Protein AF-A0A6J4R142-F1 (afdb_monomer)

Foldseek 3Di:
DDDPPPDPDDDDLVDLVSQLVCQLVVVDVDDDHDPLVVVLCCVVPVVSVVRDDDPDDDDPADDDDDDDDPPDDPVVVVVVVVVQQVQAQVNPDPVCVSSVDGGDDDDDVVSRVVVVVVVVVVVVVVVVRD

Mean predicted aligned error: 7.71 Å

Secondary structure (DSSP, 8-state):
-----SSS-----SSHHHHHHHHHTTSSS-----HHHHHHHHHH-GGGGGT--------PPPPPP----TTS-HHHHHHHHHHHHT--TTT--HHHHTTT--------GGGGHHHHHHHHHHHHHHHTT-

Nearest PDB structures (foldseek):
  6x8w-assembly1_A  TM=8.311E-01  e=3.466E-03  Chrysiogenes arsenatis

pLDDT: mean 85.86, std 13.49, range [37.19, 97.38]

Solvent-accessible surface area (backbone atoms only — not comparable to full-atom values): 8521 Å² total; per-residue (Å²): 142,73,78,92,69,89,59,98,73,88,80,88,61,88,41,60,67,49,36,51,51,34,37,56,70,64,77,37,95,73,71,90,63,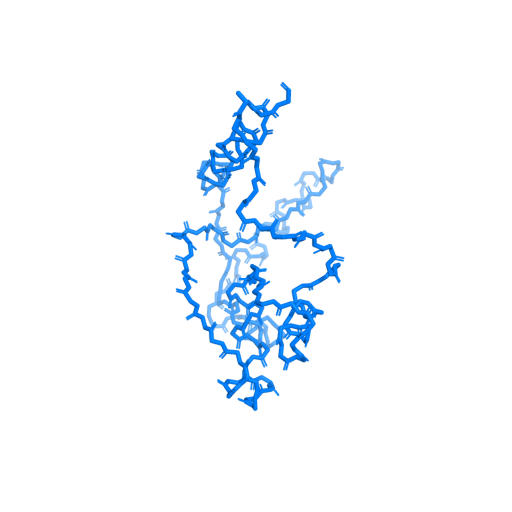59,66,63,60,52,56,52,48,43,68,79,39,59,74,48,62,84,54,52,77,87,88,77,88,86,74,93,70,72,76,86,75,92,83,76,69,88,86,57,57,68,68,56,54,53,49,52,51,53,58,48,54,66,28,32,78,91,62,46,51,71,78,47,43,75,76,70,51,48,63,50,76,94,80,58,73,74,69,49,45,64,59,56,51,51,50,54,51,52,51,47,69,62,58,78,66,118

Organism: NCBI:txid349277

Sequence (130 aa):
QEDGGFFGRLCCSGSHLNSMEMVAGGEVDAAAIDSNVLRIKLRSAPELRGRLRVIETWGPFPIQPVVLRSGLHPELKKRLRATFLSIDGATVPPTLARFGLERFAPVTYEHYAPEERALRECERALGEGS

Radius of gyration: 19.07 Å; Cα contacts (8 Å, |Δi|>4): 64; chains: 1; bounding box: 53×29×44 Å

Structure (mmCIF, N/CA/C/O backbone):
data_AF-A0A6J4R142-F1
#
_entry.id   AF-A0A6J4R142-F1
#
loop_
_atom_site.group_PDB
_atom_site.id
_atom_site.type_symbol
_atom_site.label_atom_id
_atom_site.label_alt_id
_atom_site.label_comp_id
_atom_site.label_asym_id
_atom_site.label_entity_id
_atom_site.label_seq_id
_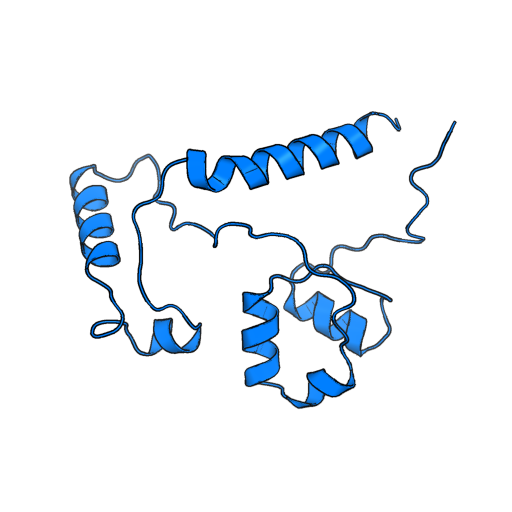atom_site.pdbx_PDB_ins_code
_atom_site.Cartn_x
_atom_site.Cartn_y
_atom_site.Cartn_z
_atom_site.occupancy
_atom_site.B_iso_or_equiv
_atom_site.auth_seq_id
_atom_site.auth_comp_id
_atom_site.auth_asym_id
_atom_site.auth_atom_id
_atom_site.pdbx_PDB_model_num
ATOM 1 N N . GLN A 1 1 ? -36.987 11.649 -5.631 1.00 38.38 1 GLN A N 1
ATOM 2 C CA . GLN A 1 1 ? -36.405 12.318 -4.454 1.00 38.38 1 GLN A CA 1
ATOM 3 C C . GLN A 1 1 ? -36.044 11.195 -3.502 1.00 38.38 1 GLN A C 1
ATOM 5 O O . GLN A 1 1 ? -36.926 10.704 -2.816 1.00 38.38 1 GLN A O 1
ATOM 10 N N . GLU A 1 2 ? -34.814 10.694 -3.586 1.00 37.19 2 GLU A N 1
ATOM 11 C CA . GLU A 1 2 ? -34.268 9.692 -2.663 1.00 37.19 2 GLU A CA 1
ATOM 12 C C . GLU A 1 2 ? -32.838 10.136 -2.338 1.00 37.19 2 GLU A C 1
ATOM 14 O O . GLU A 1 2 ? -31.978 10.188 -3.213 1.00 37.19 2 GLU A O 1
ATOM 19 N N . ASP A 1 3 ? -32.661 10.594 -1.099 1.00 44.44 3 ASP A N 1
ATOM 20 C CA . ASP A 1 3 ? -31.451 11.219 -0.569 1.00 44.44 3 ASP A CA 1
ATOM 21 C C . ASP A 1 3 ? -30.318 10.203 -0.383 1.00 44.44 3 ASP A C 1
ATOM 23 O O . ASP A 1 3 ? -30.523 9.107 0.142 1.00 44.44 3 ASP A O 1
ATOM 27 N N . GLY A 1 4 ? -29.087 10.629 -0.679 1.00 49.28 4 GLY A N 1
ATOM 28 C CA . GLY A 1 4 ? -27.830 9.979 -0.288 1.00 49.28 4 GLY A CA 1
ATOM 29 C C . GLY A 1 4 ? -27.566 9.988 1.229 1.00 49.28 4 GLY A C 1
ATOM 30 O O . GLY A 1 4 ? -26.486 10.366 1.676 1.00 49.28 4 GLY A O 1
ATOM 31 N N . GLY A 1 5 ? -28.551 9.587 2.036 1.00 49.69 5 GLY A N 1
ATOM 32 C CA . GLY A 1 5 ? -28.601 9.751 3.490 1.00 49.69 5 GLY A CA 1
ATOM 33 C C . GLY A 1 5 ? -28.269 8.504 4.313 1.00 49.69 5 GLY A C 1
ATOM 34 O O . GLY A 1 5 ? -28.886 8.297 5.353 1.00 49.69 5 GLY A O 1
ATOM 35 N N . PHE A 1 6 ? -27.334 7.648 3.887 1.00 61.84 6 PHE A N 1
ATOM 36 C CA . PHE A 1 6 ? -26.911 6.514 4.730 1.00 61.84 6 PHE A CA 1
ATOM 37 C C . PHE A 1 6 ? -25.936 6.935 5.847 1.00 61.84 6 PHE A C 1
ATOM 39 O O . PHE A 1 6 ? -25.925 6.342 6.923 1.00 61.84 6 PHE A O 1
ATOM 46 N N . PHE A 1 7 ? -25.141 7.987 5.626 1.00 64.88 7 PHE A N 1
ATOM 47 C CA . PHE A 1 7 ? -24.185 8.508 6.606 1.00 64.88 7 PHE A CA 1
ATOM 48 C C . PHE A 1 7 ? -24.590 9.907 7.070 1.00 64.88 7 PHE A C 1
ATOM 50 O O . PHE A 1 7 ? -24.761 10.805 6.252 1.00 64.88 7 PHE A O 1
ATOM 57 N N . GLY A 1 8 ? -24.675 10.119 8.388 1.00 72.25 8 GLY A N 1
ATOM 58 C CA . GLY A 1 8 ? -25.024 11.430 8.954 1.00 72.25 8 GLY A CA 1
ATOM 59 C C . GLY A 1 8 ? -23.986 12.526 8.669 1.00 72.25 8 GLY A C 1
ATOM 60 O O . GLY A 1 8 ? -24.336 13.703 8.629 1.00 72.25 8 GLY A O 1
ATOM 61 N N . ARG A 1 9 ? -22.709 12.156 8.461 1.00 80.38 9 ARG A N 1
ATOM 62 C CA . ARG A 1 9 ? -21.621 13.071 8.076 1.00 80.38 9 ARG A CA 1
ATOM 63 C C . ARG A 1 9 ? -20.428 12.317 7.479 1.00 80.38 9 ARG A C 1
ATOM 65 O O . ARG A 1 9 ? -19.976 11.331 8.052 1.00 80.38 9 ARG A O 1
ATOM 72 N N . LEU A 1 10 ? -19.862 12.839 6.390 1.00 83.88 10 LEU A N 1
ATOM 73 C CA . LEU A 1 10 ? -18.573 12.410 5.832 1.00 83.88 10 LEU A CA 1
ATOM 74 C C . LEU A 1 10 ? -17.487 13.435 6.189 1.00 83.88 10 LEU A C 1
ATOM 76 O O . LEU A 1 10 ? -17.708 14.640 6.070 1.00 83.88 10 LEU A O 1
ATOM 80 N N . CYS A 1 11 ? -16.310 12.975 6.620 1.00 84.94 11 CYS A N 1
ATOM 81 C CA . CYS A 1 11 ? -15.167 13.842 6.915 1.00 84.94 11 CYS A CA 1
ATOM 82 C C . CYS A 1 11 ? -13.869 13.321 6.289 1.00 84.94 11 CYS A C 1
ATOM 84 O O . CYS A 1 11 ? -13.564 12.129 6.347 1.00 84.94 11 CYS A O 1
ATOM 86 N N . CYS A 1 12 ? -13.063 14.232 5.746 1.00 88.00 12 CYS A N 1
ATOM 87 C CA . CYS A 1 12 ? -11.739 13.916 5.220 1.00 88.00 12 CYS A CA 1
ATOM 88 C C . CYS A 1 12 ? -10.699 13.988 6.346 1.00 88.00 12 CYS A C 1
ATOM 90 O O . CYS A 1 12 ? -10.306 15.075 6.760 1.00 88.00 12 CYS A O 1
ATOM 92 N N . SER A 1 13 ? -10.223 12.835 6.818 1.00 88.81 13 SER A N 1
ATOM 93 C CA . SER A 1 13 ? -9.183 12.745 7.859 1.00 88.81 13 SER A CA 1
ATOM 94 C C . SER A 1 13 ? -7.769 13.066 7.346 1.00 88.81 13 SER A C 1
ATOM 96 O O . SER A 1 13 ? -6.842 13.216 8.139 1.00 88.81 13 SER A O 1
ATOM 98 N N . GLY A 1 14 ? -7.571 13.102 6.024 1.00 89.25 14 GLY A N 1
ATOM 99 C CA . GLY A 1 14 ? -6.281 13.339 5.367 1.00 89.25 14 GLY A CA 1
ATOM 100 C C . GLY A 1 14 ? -5.319 12.143 5.359 1.00 89.25 14 GLY A C 1
ATOM 101 O O . GLY A 1 14 ? -4.414 12.107 4.530 1.00 89.25 14 GLY A O 1
ATOM 102 N N . SER A 1 15 ? -5.498 11.139 6.226 1.00 93.38 15 SER A N 1
ATOM 103 C CA . SER A 1 15 ? -4.709 9.901 6.191 1.00 93.38 15 SER A CA 1
ATOM 104 C C . SER A 1 15 ? -5.415 8.738 6.886 1.00 93.38 15 SER A C 1
ATOM 106 O O . SER A 1 15 ? -6.149 8.927 7.855 1.00 93.38 15 SER A O 1
ATOM 108 N N . HIS A 1 16 ? -5.103 7.511 6.465 1.00 92.62 16 HIS A N 1
ATOM 109 C CA . HIS A 1 16 ? -5.576 6.301 7.145 1.00 92.62 16 HIS A CA 1
ATOM 110 C C . HIS A 1 16 ? -5.169 6.246 8.625 1.00 92.62 16 HIS A C 1
ATOM 112 O O . HIS A 1 16 ? -5.929 5.744 9.447 1.00 92.62 16 HIS A O 1
ATOM 118 N N . LEU A 1 17 ? -3.990 6.773 8.981 1.00 93.69 17 LEU A N 1
ATOM 119 C CA . LEU A 1 17 ? -3.548 6.818 10.375 1.00 93.69 17 LEU A CA 1
ATOM 120 C C . LEU A 1 17 ? -4.465 7.707 11.212 1.00 93.69 17 LEU A C 1
ATOM 122 O O . LEU A 1 17 ? -4.937 7.263 12.251 1.00 93.69 17 LEU A O 1
ATOM 126 N N . ASN A 1 18 ? -4.769 8.912 10.727 1.00 94.88 18 ASN A N 1
ATOM 127 C CA . ASN A 1 18 ? -5.684 9.813 11.420 1.00 94.88 18 ASN A CA 1
ATOM 128 C C . ASN A 1 18 ? -7.095 9.214 11.518 1.00 94.88 18 ASN A C 1
ATOM 130 O O . ASN A 1 18 ? -7.684 9.213 12.589 1.00 94.88 18 ASN A O 1
ATOM 134 N N . SER A 1 19 ? -7.599 8.602 10.440 1.00 95.75 19 SER A N 1
ATOM 135 C CA . SER A 1 19 ? -8.878 7.879 10.474 1.00 95.75 19 SER A CA 1
ATOM 136 C C . SER A 1 19 ? -8.929 6.800 11.558 1.00 95.75 19 SER A C 1
ATOM 138 O O . SER A 1 19 ? -9.944 6.671 12.233 1.00 95.75 19 SER A O 1
ATOM 140 N N . MET A 1 20 ? -7.855 6.023 11.737 1.00 95.62 20 MET A N 1
ATOM 141 C CA . MET A 1 20 ? -7.804 5.006 12.792 1.00 95.62 20 MET A CA 1
ATOM 142 C C . MET A 1 20 ? -7.836 5.623 14.190 1.00 95.62 20 MET A C 1
ATOM 144 O O . MET A 1 20 ? -8.528 5.091 15.053 1.00 95.62 20 MET A O 1
ATOM 148 N N . GLU A 1 21 ? -7.122 6.728 14.419 1.00 94.69 21 GLU A N 1
ATOM 149 C CA . GLU A 1 21 ? -7.149 7.413 15.717 1.00 94.69 21 GLU A CA 1
ATOM 150 C C . GLU A 1 21 ? -8.531 8.027 15.998 1.00 94.69 21 GLU A C 1
ATOM 152 O O . GLU A 1 21 ? -9.045 7.864 17.101 1.00 94.69 21 GLU A O 1
ATOM 157 N N . MET A 1 22 ? -9.183 8.622 14.991 1.00 95.50 22 MET A N 1
ATOM 158 C CA . MET A 1 22 ? -10.545 9.162 15.110 1.00 95.50 22 MET A CA 1
ATOM 159 C C . MET A 1 22 ? -11.567 8.071 15.463 1.00 95.50 22 MET A C 1
ATOM 161 O O . MET A 1 22 ? -12.398 8.277 16.344 1.00 95.50 22 MET A O 1
ATOM 165 N N . VAL A 1 23 ? -11.493 6.888 14.832 1.00 96.12 23 VAL A N 1
ATOM 166 C CA . VAL A 1 23 ? -12.354 5.742 15.192 1.00 96.12 23 VAL A CA 1
ATOM 167 C C . VAL A 1 23 ? -12.035 5.261 16.606 1.00 96.12 23 VAL A C 1
ATOM 169 O O . VAL A 1 23 ? -12.930 5.093 17.429 1.00 96.12 23 VAL A O 1
ATOM 172 N N . ALA A 1 24 ? -10.753 5.068 16.925 1.00 95.25 24 ALA A N 1
ATOM 173 C CA . ALA A 1 24 ? -10.339 4.584 18.237 1.00 95.25 24 ALA A CA 1
ATOM 174 C C . ALA A 1 24 ? -10.715 5.563 19.366 1.00 95.25 24 ALA A C 1
ATOM 176 O O . ALA A 1 24 ? -10.913 5.132 20.506 1.00 95.25 24 ALA A O 1
ATOM 177 N N . GLY A 1 25 ? -10.757 6.865 19.074 1.00 94.50 25 GLY A N 1
ATOM 178 C CA . GLY A 1 25 ? -11.176 7.946 19.967 1.00 94.50 25 GLY A CA 1
ATOM 179 C C . GLY A 1 25 ? -12.689 8.178 20.022 1.00 94.50 25 GLY A C 1
ATOM 180 O O . GLY A 1 25 ? -13.137 8.937 20.876 1.00 94.50 25 GLY A O 1
ATOM 181 N N . GLY A 1 26 ? -13.474 7.520 19.161 1.00 94.19 26 GLY A N 1
ATOM 182 C CA . GLY A 1 26 ? -14.929 7.686 19.089 1.00 94.19 26 GLY A CA 1
ATOM 183 C C . GLY A 1 26 ? -15.387 8.985 18.417 1.00 94.19 26 GLY A C 1
ATOM 184 O O . GLY A 1 26 ? -16.537 9.378 18.572 1.00 94.19 26 GLY A O 1
ATOM 185 N N . GLU A 1 27 ? -14.509 9.666 17.679 1.00 94.81 27 GLU A N 1
ATOM 186 C CA . GLU A 1 27 ? -14.853 10.878 16.919 1.00 94.81 27 GLU A CA 1
ATOM 187 C C . GLU A 1 27 ? -15.685 10.563 15.666 1.00 94.81 27 GLU A C 1
ATOM 189 O O . GLU A 1 27 ? -16.436 11.413 15.179 1.00 94.81 27 GLU A O 1
ATOM 194 N N . VAL A 1 28 ? -15.528 9.346 15.133 1.00 94.38 28 VAL A N 1
ATOM 195 C CA . VAL A 1 28 ? -16.305 8.788 14.018 1.00 94.38 28 VAL A CA 1
ATOM 196 C C . VAL A 1 28 ? -16.606 7.314 14.277 1.00 94.3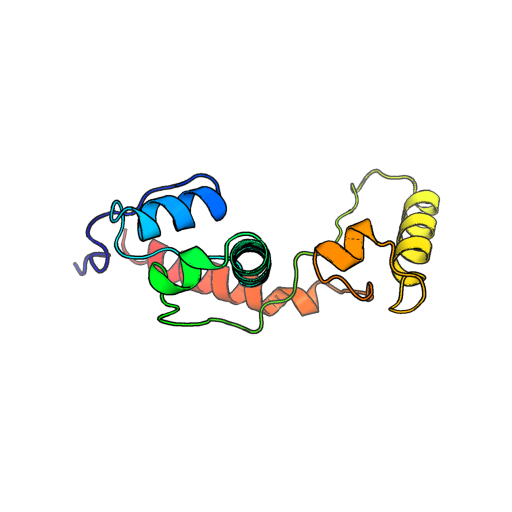8 28 VAL A C 1
ATOM 198 O O . VAL A 1 28 ? -15.800 6.610 14.883 1.00 94.38 28 VAL A O 1
ATOM 201 N N . ASP A 1 29 ? -17.737 6.829 13.768 1.00 93.44 29 ASP A N 1
ATOM 202 C CA . ASP A 1 29 ? -18.177 5.446 13.995 1.00 93.44 29 ASP A CA 1
ATOM 203 C C . ASP A 1 29 ? -17.409 4.418 13.149 1.00 93.44 29 ASP A C 1
ATOM 205 O O . ASP A 1 29 ? -17.238 3.265 13.548 1.00 93.44 29 ASP A O 1
ATOM 209 N N . ALA A 1 30 ? -16.955 4.820 11.957 1.00 94.25 30 ALA A N 1
ATOM 210 C CA . ALA A 1 30 ? -16.270 3.947 11.011 1.00 94.25 30 ALA A CA 1
ATOM 211 C C . ALA A 1 30 ? -15.362 4.731 10.053 1.00 94.25 30 ALA A C 1
ATOM 213 O O . ALA A 1 30 ? -15.572 5.914 9.787 1.00 94.25 30 ALA A O 1
ATOM 214 N N . ALA A 1 31 ? -14.368 4.042 9.490 1.00 94.56 31 ALA A N 1
ATOM 215 C CA . ALA A 1 31 ? -13.526 4.565 8.422 1.00 94.56 31 ALA A CA 1
ATOM 216 C C . ALA A 1 31 ? -13.082 3.446 7.471 1.00 94.56 31 ALA A C 1
ATOM 218 O O . ALA A 1 31 ? -12.799 2.329 7.904 1.00 94.56 31 ALA A O 1
ATOM 219 N N . ALA A 1 32 ? -12.962 3.767 6.181 1.00 92.44 32 ALA A N 1
ATOM 220 C CA . ALA A 1 32 ? -12.333 2.889 5.200 1.00 92.44 32 ALA A CA 1
ATOM 221 C C . ALA A 1 32 ? -10.802 2.995 5.306 1.00 92.44 32 ALA A C 1
ATOM 223 O O . ALA A 1 32 ? -10.229 4.084 5.197 1.00 92.44 32 ALA A O 1
ATOM 224 N N . ILE A 1 33 ? -10.132 1.864 5.531 1.00 92.81 33 ILE A N 1
ATOM 225 C CA . ILE A 1 33 ? -8.686 1.796 5.768 1.00 92.81 33 ILE A CA 1
ATOM 226 C C . ILE A 1 33 ? -8.046 0.795 4.806 1.00 92.81 33 ILE A C 1
ATOM 228 O O . ILE A 1 33 ? -8.527 -0.327 4.671 1.00 92.81 33 ILE A O 1
ATOM 232 N N . ASP A 1 34 ? -6.931 1.183 4.180 1.00 90.81 34 ASP A N 1
ATOM 233 C CA . ASP A 1 34 ? -6.087 0.258 3.422 1.00 90.81 34 ASP A CA 1
ATOM 234 C C . ASP A 1 34 ? -5.586 -0.885 4.326 1.00 90.81 34 ASP A C 1
ATOM 236 O O . ASP A 1 34 ? -5.048 -0.668 5.420 1.00 90.81 34 ASP A O 1
ATOM 240 N N . SER A 1 35 ? -5.759 -2.125 3.869 1.00 89.81 35 SER A N 1
ATOM 241 C CA . SER A 1 35 ? -5.485 -3.322 4.669 1.00 89.81 35 SER A CA 1
ATOM 242 C C . SER A 1 35 ? -4.004 -3.473 5.039 1.00 89.81 35 SER A C 1
ATOM 244 O O . SER A 1 35 ? -3.690 -3.964 6.129 1.00 89.81 35 SER A O 1
ATOM 246 N N . ASN A 1 36 ? -3.077 -3.001 4.196 1.00 88.81 36 ASN A N 1
ATOM 247 C CA . ASN A 1 36 ? -1.653 -2.996 4.518 1.00 88.81 36 ASN A CA 1
ATOM 248 C C . ASN A 1 36 ? -1.341 -1.972 5.603 1.00 88.81 36 ASN A C 1
ATOM 250 O O . ASN A 1 36 ? -0.614 -2.299 6.546 1.00 88.81 36 ASN A O 1
ATOM 254 N N . VAL A 1 37 ? -1.917 -0.771 5.517 1.00 91.44 37 VAL A N 1
ATOM 255 C CA . VAL A 1 37 ? -1.769 0.253 6.559 1.00 91.44 37 VAL A CA 1
ATOM 256 C C . VAL A 1 37 ? -2.297 -0.262 7.897 1.00 91.44 37 VAL A C 1
ATOM 258 O O . VAL A 1 37 ? -1.582 -0.176 8.900 1.00 91.44 37 VAL A O 1
ATOM 261 N N . LEU A 1 38 ? -3.490 -0.870 7.911 1.00 93.25 38 LEU A N 1
ATOM 262 C CA . LEU A 1 38 ? -4.070 -1.469 9.115 1.00 93.25 38 LEU A CA 1
ATOM 263 C C . LEU A 1 38 ? -3.147 -2.550 9.699 1.00 93.25 38 LEU A C 1
ATOM 265 O O . LEU A 1 38 ? -2.776 -2.489 10.872 1.00 93.25 38 LEU A O 1
ATOM 269 N N . ARG A 1 39 ? -2.711 -3.514 8.877 1.00 91.31 39 ARG A N 1
ATOM 270 C CA . ARG A 1 39 ? -1.818 -4.609 9.296 1.00 91.31 39 ARG A CA 1
ATOM 271 C C . ARG A 1 39 ? -0.510 -4.091 9.894 1.00 91.31 39 ARG A C 1
ATOM 273 O O . ARG A 1 39 ? -0.054 -4.602 10.918 1.00 91.31 39 ARG A O 1
ATOM 280 N N . ILE A 1 40 ? 0.115 -3.102 9.256 1.00 91.12 40 ILE A N 1
ATOM 281 C CA . ILE A 1 40 ? 1.384 -2.523 9.710 1.00 91.12 40 ILE A CA 1
ATOM 282 C C . ILE A 1 40 ? 1.186 -1.783 11.033 1.00 91.12 40 ILE A C 1
ATOM 284 O O . ILE A 1 40 ? 1.948 -2.025 11.971 1.00 91.12 40 ILE A O 1
ATOM 288 N N . LYS A 1 41 ? 0.143 -0.949 11.139 1.00 93.19 41 LYS A N 1
ATOM 289 C CA . LYS A 1 41 ? -0.154 -0.195 12.362 1.00 93.19 41 LYS A CA 1
ATOM 290 C C . LYS A 1 41 ? -0.464 -1.130 13.530 1.00 93.19 41 LYS A C 1
ATOM 292 O O . LYS A 1 41 ? 0.132 -0.958 14.586 1.00 93.19 41 LYS A O 1
ATOM 297 N N . LEU A 1 42 ? -1.288 -2.165 13.347 1.00 93.44 42 LEU A N 1
ATOM 298 C CA . LEU A 1 42 ? -1.598 -3.140 14.406 1.00 93.44 42 LEU A CA 1
ATOM 299 C C . LEU A 1 42 ? -0.380 -3.968 14.844 1.00 93.44 42 LEU A C 1
ATOM 301 O O . LEU A 1 42 ? -0.346 -4.486 15.961 1.00 93.44 42 LEU A O 1
ATOM 305 N N . ARG A 1 43 ? 0.632 -4.131 13.985 1.00 91.31 43 ARG A N 1
ATOM 306 C CA . ARG A 1 43 ? 1.897 -4.766 14.379 1.00 91.31 43 ARG A CA 1
ATOM 307 C C . ARG A 1 43 ? 2.740 -3.847 15.263 1.00 91.31 43 ARG A C 1
ATOM 309 O O . ARG A 1 43 ? 3.343 -4.338 16.208 1.00 91.31 43 ARG A O 1
ATOM 316 N N . SER A 1 44 ? 2.786 -2.548 14.966 1.00 91.06 44 SER A N 1
ATOM 317 C CA . SER A 1 44 ? 3.524 -1.567 15.777 1.00 91.06 44 SER A CA 1
ATOM 318 C C . SER A 1 44 ? 2.777 -1.083 17.024 1.00 91.06 44 SER A C 1
ATOM 320 O O . SER A 1 44 ? 3.423 -0.616 17.950 1.00 91.06 44 SER A O 1
ATOM 322 N N . ALA A 1 45 ? 1.445 -1.178 17.034 1.00 93.38 45 ALA A N 1
ATOM 323 C CA . ALA A 1 45 ? 0.548 -0.687 18.084 1.00 93.38 45 ALA A CA 1
ATOM 324 C C . ALA A 1 45 ? -0.533 -1.746 18.402 1.00 93.38 45 ALA A C 1
ATOM 326 O O . ALA A 1 45 ? -1.683 -1.623 17.957 1.00 93.38 45 ALA A O 1
ATOM 327 N N . PRO A 1 46 ? -0.175 -2.859 19.076 1.00 92.81 46 PRO A N 1
ATOM 328 C CA . PRO A 1 46 ? -1.094 -3.966 19.321 1.00 92.81 46 PRO A CA 1
ATOM 329 C C . PRO A 1 46 ? -2.337 -3.614 20.139 1.00 92.81 46 PRO A C 1
ATOM 331 O O . PRO A 1 46 ? -3.372 -4.252 19.952 1.00 92.81 46 PRO A O 1
ATOM 334 N N . GLU A 1 47 ? -2.251 -2.601 20.997 1.00 92.75 47 GLU A N 1
ATOM 335 C CA . GLU A 1 47 ? -3.332 -2.081 21.834 1.00 92.75 47 GLU A CA 1
ATOM 336 C C . GLU A 1 47 ? -4.541 -1.603 21.020 1.00 92.75 47 GLU A C 1
ATOM 338 O O . GLU A 1 47 ? -5.680 -1.706 21.478 1.00 92.75 47 GLU A O 1
ATOM 343 N N . LEU A 1 48 ? -4.328 -1.169 19.772 1.00 93.25 48 LEU A N 1
ATOM 344 C CA . LEU A 1 48 ? -5.416 -0.770 18.882 1.00 93.25 48 LEU A CA 1
ATOM 345 C C . LEU A 1 48 ? -6.334 -1.935 18.497 1.00 93.25 48 LEU A C 1
ATOM 347 O O . LEU A 1 48 ? -7.484 -1.689 18.145 1.00 93.25 48 LEU A O 1
ATOM 351 N N . ARG A 1 49 ? -5.899 -3.198 18.624 1.00 92.50 49 ARG A N 1
ATOM 352 C CA . ARG A 1 49 ? -6.773 -4.364 18.381 1.00 92.50 49 ARG A CA 1
ATOM 353 C C . ARG A 1 49 ? -7.975 -4.414 19.323 1.00 92.50 49 ARG A C 1
ATOM 355 O O . ARG A 1 49 ? -8.997 -4.971 18.950 1.00 92.50 49 ARG A O 1
ATOM 362 N N . GLY A 1 50 ? -7.856 -3.848 20.526 1.00 93.69 50 GLY A N 1
ATOM 363 C CA . GLY A 1 50 ? -8.969 -3.756 21.476 1.00 93.69 50 GLY A CA 1
ATOM 364 C C . GLY A 1 50 ? -9.912 -2.578 21.213 1.00 93.69 50 GLY A C 1
ATOM 365 O O . GLY A 1 50 ? -10.985 -2.520 21.801 1.00 93.69 50 GLY A O 1
ATOM 366 N N . ARG A 1 51 ? -9.512 -1.634 20.351 1.00 94.62 51 ARG A N 1
ATOM 367 C CA . ARG A 1 51 ? -10.238 -0.380 20.075 1.00 94.62 51 ARG A CA 1
ATOM 368 C C . ARG A 1 51 ? -10.803 -0.310 18.660 1.00 94.62 51 ARG A C 1
ATOM 370 O O . ARG A 1 51 ? -11.684 0.495 18.397 1.00 94.62 51 ARG A O 1
ATOM 377 N N . LEU A 1 52 ? -10.292 -1.138 17.752 1.00 96.06 52 LEU A N 1
ATOM 378 C CA . LEU A 1 52 ? -10.707 -1.204 16.359 1.00 96.06 52 LEU A CA 1
ATOM 379 C C . LEU A 1 52 ? -11.281 -2.584 16.057 1.00 96.06 52 LEU A C 1
ATOM 381 O O . LEU A 1 52 ? -10.711 -3.606 16.438 1.00 96.06 52 LEU A O 1
ATOM 385 N N . ARG A 1 53 ? -12.378 -2.613 15.302 1.00 95.31 53 ARG A N 1
ATOM 386 C CA . ARG A 1 53 ? -12.992 -3.840 14.793 1.00 95.31 53 ARG A CA 1
ATOM 387 C C . ARG A 1 53 ? -13.198 -3.707 13.292 1.00 95.31 53 ARG A C 1
ATOM 389 O O . ARG A 1 53 ? -13.820 -2.752 12.840 1.00 95.31 53 ARG A O 1
ATOM 396 N N . VAL A 1 54 ? -12.698 -4.676 12.529 1.00 95.31 54 VAL A N 1
ATOM 397 C CA . VAL A 1 54 ? -13.017 -4.788 11.101 1.00 95.31 54 VAL A CA 1
ATOM 398 C C . VAL A 1 54 ? -14.449 -5.298 10.989 1.00 95.31 54 VAL A C 1
ATOM 400 O O . VAL A 1 54 ? -14.763 -6.364 11.518 1.00 95.31 54 VAL A O 1
ATOM 403 N N . ILE A 1 55 ? -15.317 -4.510 10.359 1.00 95.44 55 ILE A N 1
ATOM 404 C CA . ILE A 1 55 ? -16.732 -4.857 10.168 1.00 95.44 55 ILE A CA 1
ATOM 405 C C . ILE A 1 55 ? -17.010 -5.439 8.782 1.00 95.44 55 ILE A C 1
ATOM 407 O O . ILE A 1 55 ? -17.956 -6.200 8.644 1.00 95.44 55 ILE A O 1
ATOM 411 N N . GLU A 1 56 ? -16.183 -5.094 7.792 1.00 93.12 56 GLU A N 1
ATOM 412 C CA . GLU A 1 56 ? -16.309 -5.521 6.398 1.00 93.12 56 GLU A CA 1
ATOM 413 C C . GLU A 1 56 ? -14.937 -5.444 5.704 1.00 93.12 56 GLU A C 1
ATOM 415 O O . GLU A 1 56 ? -14.044 -4.723 6.164 1.00 93.12 56 GLU A O 1
ATOM 420 N N . THR A 1 57 ? -14.731 -6.191 4.617 1.00 90.94 57 THR A N 1
ATOM 421 C CA . THR A 1 57 ? -13.506 -6.126 3.802 1.00 90.94 57 THR A CA 1
ATOM 422 C C . THR A 1 57 ? -13.842 -6.238 2.322 1.00 90.94 57 THR A C 1
ATOM 424 O O . THR A 1 57 ? -14.509 -7.171 1.894 1.00 90.94 57 THR A O 1
ATOM 427 N N . TRP A 1 58 ? -13.316 -5.315 1.518 1.00 86.44 58 TRP A N 1
ATOM 428 C CA . TRP A 1 58 ? -13.563 -5.266 0.077 1.00 86.44 58 TRP A CA 1
ATOM 429 C C . TRP A 1 58 ? -12.326 -5.677 -0.726 1.00 86.44 58 TRP A C 1
ATOM 431 O O . TRP A 1 58 ? -11.195 -5.386 -0.329 1.00 86.44 58 TRP A O 1
ATOM 441 N N . GLY A 1 59 ? -12.541 -6.323 -1.875 1.00 81.38 59 GLY A N 1
ATOM 442 C CA . GLY A 1 59 ? -11.482 -6.730 -2.799 1.00 81.38 59 GLY A CA 1
ATOM 443 C C . GLY A 1 59 ? -11.606 -8.185 -3.278 1.00 81.38 59 GLY A C 1
ATOM 444 O O . GLY A 1 59 ? -12.666 -8.791 -3.125 1.00 81.38 59 GLY A O 1
ATOM 445 N N . PRO A 1 60 ? -10.535 -8.758 -3.861 1.00 73.62 60 PRO A N 1
ATOM 446 C CA . PRO A 1 60 ? -9.167 -8.237 -3.875 1.00 73.62 60 PRO A CA 1
ATOM 447 C C . PRO A 1 60 ? -8.995 -7.039 -4.816 1.00 73.62 60 PRO A C 1
ATOM 449 O O . PRO A 1 60 ? -9.348 -7.105 -5.991 1.00 73.62 60 PRO A O 1
ATOM 452 N N . PHE A 1 61 ? -8.400 -5.966 -4.298 1.00 78.69 61 PHE A N 1
ATOM 453 C CA . PHE A 1 61 ? -7.884 -4.862 -5.105 1.00 78.69 61 PHE A CA 1
ATOM 454 C C . PHE A 1 61 ? -6.364 -5.010 -5.246 1.00 78.69 61 PHE A C 1
ATOM 456 O O . PHE A 1 61 ? -5.710 -5.469 -4.299 1.00 78.69 61 PHE A O 1
ATOM 463 N N . PRO A 1 62 ? -5.788 -4.705 -6.420 1.00 75.06 62 PRO A N 1
ATOM 464 C CA . PRO A 1 62 ? -4.347 -4.756 -6.603 1.00 75.06 62 PRO A CA 1
ATOM 465 C C . PRO A 1 62 ? -3.637 -3.768 -5.666 1.00 75.06 62 PRO A C 1
ATOM 467 O O . PRO A 1 62 ? -4.139 -2.706 -5.318 1.00 75.06 62 PRO A O 1
ATOM 470 N N . ILE A 1 63 ? -2.420 -4.116 -5.247 1.00 80.19 63 ILE A N 1
ATOM 471 C CA . ILE A 1 63 ? -1.575 -3.198 -4.474 1.00 80.19 63 ILE A CA 1
ATOM 472 C C . ILE A 1 63 ? -1.170 -1.995 -5.337 1.00 80.19 63 ILE A C 1
ATOM 474 O O . ILE A 1 63 ? -1.026 -2.129 -6.556 1.00 80.19 63 ILE A O 1
ATOM 478 N N . GLN A 1 64 ? -0.940 -0.832 -4.723 1.00 81.69 64 GLN A N 1
ATOM 479 C CA . GLN A 1 64 ? -0.588 0.383 -5.458 1.00 81.69 64 GLN A CA 1
ATOM 480 C C . GLN A 1 64 ? 0.675 0.161 -6.324 1.00 81.69 64 GLN A C 1
ATOM 482 O O . GLN A 1 64 ? 1.679 -0.361 -5.824 1.00 81.69 64 GLN A O 1
ATOM 487 N N . PRO A 1 65 ? 0.658 0.536 -7.620 1.00 89.81 65 PRO A N 1
ATOM 488 C CA . PRO A 1 65 ? 1.779 0.291 -8.518 1.00 89.81 65 PRO A CA 1
ATOM 489 C C . PRO A 1 65 ? 2.938 1.251 -8.250 1.00 89.81 65 PRO A C 1
ATOM 491 O O . PRO A 1 65 ? 2.756 2.389 -7.813 1.00 89.81 65 PRO A O 1
ATOM 494 N N . VAL A 1 66 ? 4.145 0.842 -8.646 1.00 91.69 66 VAL A N 1
ATOM 495 C CA . VAL A 1 66 ? 5.255 1.785 -8.833 1.00 91.69 66 VAL A CA 1
ATOM 496 C C . VAL A 1 66 ? 5.038 2.532 -10.146 1.00 91.69 66 VAL A C 1
ATOM 498 O O . VAL A 1 66 ? 5.112 1.946 -11.227 1.00 91.69 66 VAL A O 1
ATOM 501 N N . VAL A 1 67 ? 4.802 3.840 -10.060 1.00 92.31 67 VAL A N 1
ATOM 502 C CA . VAL A 1 67 ? 4.610 4.716 -11.223 1.00 92.31 67 VAL A CA 1
ATOM 503 C C . VAL A 1 67 ? 5.863 5.532 -11.523 1.00 92.31 67 VAL A C 1
ATOM 505 O O . VAL A 1 67 ? 6.497 6.104 -10.638 1.00 92.31 67 VAL A O 1
ATOM 508 N N . LEU A 1 68 ? 6.223 5.598 -12.804 1.00 92.88 68 LEU A N 1
ATOM 509 C CA . LEU A 1 68 ? 7.359 6.372 -13.298 1.00 92.88 68 LEU A CA 1
ATOM 510 C C . LEU A 1 68 ? 6.861 7.566 -14.113 1.00 92.88 68 LEU A C 1
ATOM 512 O O . LEU A 1 68 ? 5.923 7.450 -14.899 1.00 92.88 68 LEU A O 1
ATOM 516 N N . ARG A 1 69 ? 7.540 8.710 -13.987 1.00 95.25 69 ARG A N 1
ATOM 517 C CA . ARG A 1 69 ? 7.239 9.910 -14.780 1.00 95.25 69 ARG A CA 1
ATOM 518 C C . ARG A 1 69 ? 7.335 9.611 -16.285 1.00 95.25 69 ARG A C 1
ATOM 520 O O . ARG A 1 69 ? 8.322 9.041 -16.761 1.00 95.25 69 ARG A O 1
ATOM 527 N N . SER A 1 70 ? 6.345 10.082 -17.045 1.00 93.31 70 SER A N 1
ATOM 528 C CA . SER A 1 70 ? 6.236 9.880 -18.499 1.00 93.31 70 SER A CA 1
ATOM 529 C C . SER A 1 70 ? 7.449 10.400 -19.281 1.0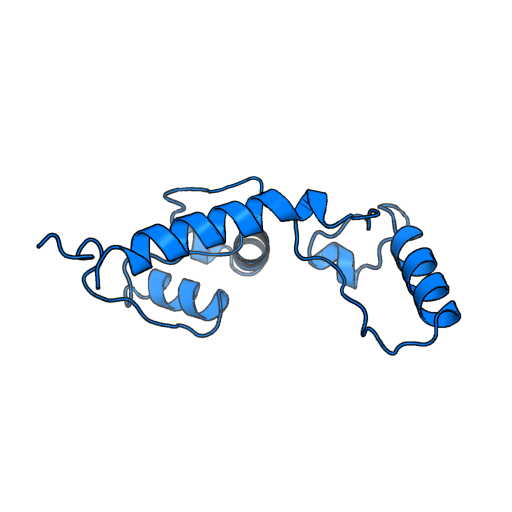0 93.31 70 SER A C 1
ATOM 531 O O . SER A 1 70 ? 7.904 9.725 -20.198 1.00 93.31 70 SER A O 1
ATOM 533 N N . GLY A 1 71 ? 8.031 11.531 -18.877 1.00 95.44 71 GLY A N 1
ATOM 534 C CA . GLY A 1 71 ? 9.206 12.138 -19.517 1.00 95.44 71 GLY A CA 1
ATOM 535 C C . GLY A 1 71 ? 10.575 11.552 -19.136 1.00 95.44 71 GLY A C 1
ATOM 536 O O . GLY A 1 71 ? 11.588 12.084 -19.576 1.00 95.44 71 GLY A O 1
ATOM 537 N N . LEU A 1 72 ? 10.657 10.501 -18.306 1.00 96.25 72 LEU A N 1
ATOM 538 C CA . LEU A 1 72 ? 11.956 9.887 -17.984 1.00 96.25 72 LEU A CA 1
ATOM 539 C C . LEU A 1 72 ? 12.591 9.238 -19.220 1.00 96.25 72 LEU A C 1
ATOM 541 O O . LEU A 1 72 ? 11.898 8.602 -20.018 1.00 96.25 72 LEU A O 1
ATOM 545 N N . HIS A 1 73 ? 13.920 9.338 -19.328 1.00 97.38 73 HIS A N 1
ATOM 546 C CA . HIS A 1 73 ? 14.673 8.735 -20.426 1.00 97.38 73 HIS A CA 1
ATOM 547 C C . HIS A 1 73 ? 14.363 7.226 -20.540 1.00 97.38 73 HIS A C 1
ATOM 549 O O . HIS A 1 73 ? 14.407 6.530 -19.516 1.00 97.38 73 HIS A O 1
ATOM 555 N N . PRO A 1 74 ? 14.084 6.686 -21.744 1.00 96.69 74 PRO A N 1
ATOM 556 C CA . PRO A 1 74 ? 13.658 5.294 -21.917 1.00 96.69 74 PRO A CA 1
ATOM 557 C C . PRO A 1 74 ? 14.602 4.270 -21.276 1.00 96.69 74 PRO A C 1
ATOM 559 O O . PRO A 1 74 ? 14.151 3.358 -20.587 1.00 96.69 74 PRO A O 1
ATOM 562 N N . GLU A 1 75 ? 15.915 4.466 -21.414 1.00 97.12 75 GLU A N 1
ATOM 563 C CA . GLU A 1 75 ? 16.908 3.569 -20.807 1.00 97.12 75 GLU A CA 1
ATOM 564 C C . GLU A 1 75 ? 16.893 3.594 -19.276 1.00 97.12 75 GLU A C 1
ATOM 566 O O . GLU A 1 75 ? 17.092 2.562 -18.638 1.00 97.12 75 GLU A O 1
ATOM 571 N N . LEU A 1 76 ? 16.594 4.740 -18.658 1.00 96.94 76 LEU A N 1
ATOM 572 C CA . LEU A 1 76 ? 16.445 4.803 -17.205 1.00 96.94 76 LEU A CA 1
ATOM 573 C C . LEU A 1 76 ? 15.184 4.055 -16.756 1.00 96.94 76 LEU A C 1
ATOM 575 O O . LEU A 1 76 ? 15.245 3.309 -15.782 1.00 96.94 76 LEU A O 1
ATOM 579 N N . LYS A 1 77 ? 14.068 4.180 -17.489 1.00 96.75 77 LYS A N 1
ATOM 580 C CA . LYS A 1 77 ? 12.845 3.407 -17.206 1.00 96.75 77 LYS A CA 1
ATOM 581 C C . LYS A 1 77 ? 13.103 1.901 -17.276 1.00 96.75 77 LYS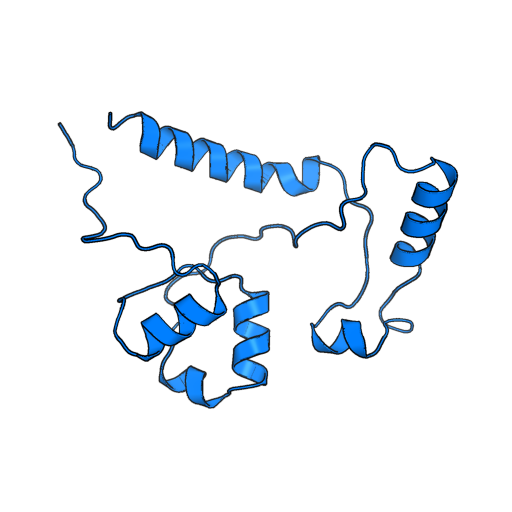 A C 1
ATOM 583 O O . LYS A 1 77 ? 12.669 1.174 -16.387 1.00 96.75 77 LYS A O 1
ATOM 588 N N . LYS A 1 78 ? 13.835 1.439 -18.299 1.00 95.88 78 LYS A N 1
ATOM 589 C CA . LYS A 1 78 ? 14.212 0.024 -18.449 1.00 95.88 78 LYS A CA 1
ATOM 590 C C . LYS A 1 78 ? 15.062 -0.461 -17.276 1.00 95.88 78 LYS A C 1
ATOM 592 O O . LYS A 1 78 ? 14.738 -1.495 -16.701 1.00 95.88 78 LYS A O 1
ATOM 597 N N . ARG A 1 79 ? 16.095 0.299 -16.887 1.00 97.38 79 ARG A N 1
ATOM 598 C CA . ARG A 1 79 ? 16.949 -0.054 -15.741 1.00 97.38 79 ARG A CA 1
ATOM 599 C C . ARG A 1 79 ? 16.165 -0.103 -14.437 1.00 97.38 79 ARG A C 1
ATOM 601 O O . ARG A 1 79 ? 16.244 -1.106 -13.747 1.00 97.38 79 ARG A O 1
ATOM 608 N N . LEU A 1 80 ? 15.362 0.921 -14.138 1.00 96.38 80 LEU A N 1
ATOM 609 C CA . LEU A 1 80 ? 14.524 0.943 -12.934 1.00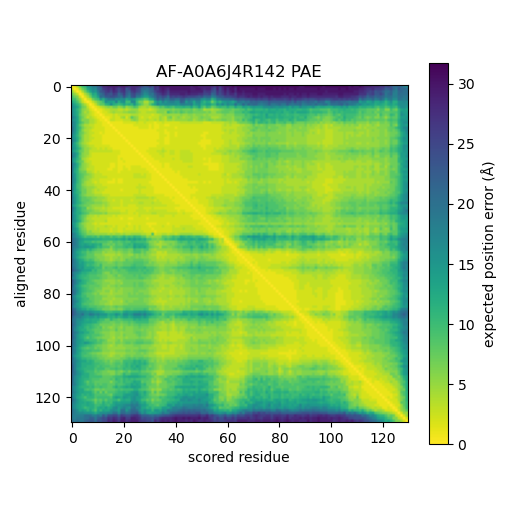 96.38 80 LEU A CA 1
ATOM 610 C C . LEU A 1 80 ? 13.584 -0.263 -12.890 1.00 96.38 80 LEU A C 1
ATOM 612 O O . LEU A 1 80 ? 13.526 -0.952 -11.876 1.00 96.38 80 LEU A O 1
ATOM 616 N N . ARG A 1 81 ? 12.898 -0.562 -14.001 1.00 95.19 81 ARG A N 1
ATOM 617 C CA . ARG A 1 81 ? 12.032 -1.742 -14.100 1.00 95.19 81 ARG A CA 1
ATOM 618 C C . ARG A 1 81 ? 12.809 -3.030 -13.825 1.00 95.19 81 ARG A C 1
ATOM 620 O O . ARG A 1 81 ? 12.345 -3.837 -13.032 1.00 95.19 81 ARG A O 1
ATOM 627 N N . ALA A 1 82 ? 13.969 -3.219 -14.453 1.00 95.62 82 ALA A N 1
ATOM 628 C CA . ALA A 1 82 ? 14.796 -4.404 -14.239 1.00 95.62 82 ALA A CA 1
ATOM 629 C C . ALA A 1 82 ? 15.261 -4.527 -12.778 1.00 95.62 82 ALA A C 1
ATOM 631 O O . ALA A 1 82 ? 15.156 -5.602 -12.203 1.00 95.62 82 ALA A O 1
ATOM 632 N N . THR A 1 83 ? 15.696 -3.424 -12.161 1.00 95.12 83 THR A N 1
ATOM 633 C CA . THR A 1 83 ? 16.128 -3.389 -10.756 1.00 95.12 83 THR A CA 1
ATOM 634 C C . THR A 1 83 ? 14.995 -3.718 -9.788 1.00 95.12 83 THR A C 1
ATOM 636 O O . THR A 1 83 ? 15.204 -4.479 -8.853 1.00 95.12 83 THR A O 1
ATOM 639 N N . PHE A 1 84 ? 13.789 -3.179 -9.986 1.00 94.88 84 PHE A N 1
ATOM 640 C CA . PHE A 1 84 ? 12.659 -3.545 -9.127 1.00 94.88 84 PHE A CA 1
ATOM 641 C C . PHE A 1 84 ? 12.274 -5.014 -9.312 1.00 94.88 84 PHE A C 1
ATOM 643 O O . PHE A 1 84 ? 12.051 -5.709 -8.328 1.00 94.88 84 PHE A O 1
ATOM 650 N N . LEU A 1 85 ? 12.243 -5.506 -10.554 1.00 94.94 85 LEU A N 1
ATOM 651 C CA . LEU A 1 85 ? 11.886 -6.897 -10.851 1.00 94.94 85 LEU A CA 1
ATOM 652 C C . LEU A 1 85 ? 12.943 -7.918 -10.415 1.00 94.94 85 LEU A C 1
ATOM 654 O O . LEU A 1 85 ? 12.609 -9.090 -10.287 1.00 94.94 85 LEU A O 1
ATOM 658 N N . SER A 1 86 ? 14.190 -7.502 -10.178 1.00 94.50 86 SER A N 1
ATOM 659 C CA . SER A 1 86 ? 15.208 -8.377 -9.592 1.00 94.50 86 SER A CA 1
ATOM 660 C C . SER A 1 86 ? 15.073 -8.529 -8.075 1.00 94.50 86 SER A C 1
ATOM 662 O O . SER A 1 86 ? 15.817 -9.312 -7.500 1.00 94.50 86 SER A O 1
ATOM 664 N N . ILE A 1 87 ? 14.183 -7.768 -7.424 1.00 93.75 87 ILE A N 1
ATOM 665 C CA . ILE A 1 87 ? 13.903 -7.907 -5.993 1.00 93.75 87 ILE A CA 1
ATOM 666 C C . ILE A 1 87 ? 12.850 -9.000 -5.790 1.00 93.75 87 ILE A C 1
ATOM 668 O O . ILE A 1 87 ? 11.689 -8.863 -6.190 1.00 93.75 87 ILE A O 1
ATOM 672 N N . ASP A 1 88 ? 13.263 -10.050 -5.099 1.00 89.69 88 ASP A N 1
ATOM 673 C CA . ASP A 1 88 ? 12.478 -11.197 -4.661 1.00 89.69 88 ASP A CA 1
ATOM 674 C C . ASP A 1 88 ? 12.721 -11.487 -3.168 1.00 89.69 88 ASP A C 1
ATOM 676 O O . ASP A 1 88 ? 13.501 -10.802 -2.503 1.00 89.69 88 ASP A O 1
ATOM 680 N N . GLY A 1 89 ? 12.065 -12.512 -2.619 1.00 82.44 89 GLY A N 1
ATOM 681 C CA . GLY A 1 89 ? 12.101 -12.785 -1.180 1.00 82.44 89 GLY A CA 1
ATOM 682 C C . GLY A 1 89 ? 13.504 -12.997 -0.590 1.00 82.44 89 GLY A C 1
ATOM 683 O O . GLY A 1 89 ? 13.685 -12.755 0.600 1.00 82.44 89 GLY A O 1
ATOM 684 N N . ALA A 1 90 ? 14.503 -13.397 -1.389 1.00 86.00 90 ALA A N 1
ATOM 685 C CA . ALA A 1 90 ? 15.887 -13.553 -0.927 1.00 86.00 90 ALA A CA 1
ATOM 686 C C . ALA A 1 90 ? 16.691 -12.245 -0.986 1.00 86.00 90 ALA A C 1
ATOM 688 O O . ALA A 1 90 ? 17.668 -12.076 -0.257 1.00 86.00 90 ALA A O 1
ATOM 689 N N . THR A 1 91 ? 16.296 -11.324 -1.863 1.00 90.25 91 THR A N 1
ATOM 690 C CA . THR A 1 91 ? 17.021 -10.081 -2.154 1.00 90.25 91 THR A CA 1
ATOM 691 C C . THR A 1 91 ? 16.318 -8.840 -1.607 1.00 90.25 91 THR A C 1
ATOM 693 O O . THR A 1 91 ? 16.822 -7.724 -1.754 1.00 90.25 91 THR A O 1
ATOM 696 N N . VAL A 1 92 ? 15.163 -9.012 -0.954 1.00 92.88 92 VAL A N 1
ATOM 697 C CA . VAL A 1 92 ? 14.353 -7.905 -0.459 1.00 92.88 92 VAL A CA 1
ATOM 698 C C . VAL A 1 92 ? 15.091 -7.104 0.623 1.00 92.88 92 VAL A C 1
ATOM 700 O O . VAL A 1 92 ? 15.491 -7.650 1.655 1.00 92.88 92 VAL A O 1
ATOM 703 N N . PRO A 1 93 ? 15.279 -5.784 0.433 1.00 92.44 93 PRO A N 1
ATOM 704 C CA . PRO A 1 93 ? 15.898 -4.947 1.447 1.00 92.44 93 PRO A CA 1
ATOM 705 C C . PRO A 1 93 ? 15.098 -4.976 2.762 1.00 92.44 93 PRO A C 1
ATOM 707 O O . PRO A 1 93 ? 13.864 -4.900 2.719 1.00 92.44 93 PRO A O 1
ATOM 710 N N . PRO A 1 94 ? 15.753 -4.965 3.941 1.00 90.69 94 PRO A N 1
ATOM 711 C CA . PRO A 1 94 ? 15.065 -4.952 5.237 1.00 90.69 94 PRO A CA 1
ATOM 712 C C . PRO A 1 94 ? 14.066 -3.799 5.393 1.00 90.69 94 PRO A C 1
ATOM 714 O O . PRO A 1 94 ? 13.037 -3.927 6.060 1.00 90.69 94 PRO A O 1
ATOM 717 N N . THR A 1 95 ? 14.349 -2.666 4.745 1.00 89.62 95 THR A N 1
ATOM 718 C CA . THR A 1 95 ? 13.456 -1.506 4.702 1.00 89.62 95 THR A CA 1
ATOM 719 C C . THR A 1 95 ? 12.122 -1.834 4.043 1.00 89.62 95 THR A C 1
ATOM 721 O O . THR A 1 95 ? 11.097 -1.430 4.582 1.00 89.62 95 THR A O 1
ATOM 724 N N . LEU A 1 96 ? 12.114 -2.590 2.940 1.00 89.19 96 LEU A N 1
ATOM 725 C CA . LEU A 1 96 ? 10.900 -3.023 2.240 1.00 89.19 96 LEU A CA 1
ATOM 726 C C . LEU A 1 96 ? 10.212 -4.186 2.967 1.00 89.19 96 LEU A C 1
ATOM 728 O O . LEU A 1 96 ? 8.991 -4.162 3.144 1.00 89.19 96 LEU A O 1
ATOM 732 N N . ALA A 1 97 ? 10.992 -5.141 3.483 1.00 89.00 97 ALA A N 1
ATOM 733 C CA . ALA A 1 97 ? 10.479 -6.275 4.254 1.00 89.00 97 ALA A CA 1
ATOM 734 C C . ALA A 1 97 ? 9.665 -5.824 5.478 1.00 89.00 97 ALA A C 1
ATOM 736 O O . ALA A 1 97 ? 8.619 -6.393 5.789 1.00 89.00 97 ALA A O 1
ATOM 737 N N . ARG A 1 98 ? 10.076 -4.733 6.143 1.00 86.38 98 ARG A N 1
ATOM 738 C CA . ARG A 1 98 ? 9.331 -4.152 7.274 1.00 86.38 98 ARG A CA 1
ATOM 739 C C . ARG A 1 98 ? 7.919 -3.691 6.894 1.00 86.38 98 ARG A C 1
ATOM 741 O O . ARG A 1 98 ? 7.037 -3.687 7.751 1.00 86.38 98 ARG A O 1
ATOM 748 N N . PHE A 1 99 ? 7.668 -3.335 5.636 1.00 85.62 99 PHE A N 1
ATOM 749 C CA . PHE A 1 99 ? 6.323 -3.012 5.142 1.00 85.62 99 PHE A CA 1
ATOM 750 C C . PHE A 1 99 ? 5.562 -4.255 4.639 1.00 85.62 99 PHE A C 1
ATOM 752 O O . PHE A 1 99 ? 4.374 -4.177 4.335 1.00 85.62 99 PHE A O 1
ATOM 759 N N . GLY A 1 100 ? 6.180 -5.439 4.662 1.00 86.31 100 GLY A N 1
ATOM 760 C CA . GLY A 1 100 ? 5.603 -6.691 4.165 1.00 86.31 100 GLY A CA 1
ATOM 761 C C . GLY A 1 100 ? 5.659 -6.822 2.646 1.00 86.31 100 GLY A C 1
ATOM 762 O O . GLY A 1 100 ? 4.849 -7.545 2.082 1.00 86.31 100 GLY A O 1
ATOM 763 N N . LEU A 1 101 ? 6.566 -6.095 1.988 1.00 89.31 101 LEU A N 1
ATOM 764 C CA . LEU A 1 101 ? 6.837 -6.291 0.571 1.00 89.31 101 LEU A CA 1
ATOM 765 C C . LEU A 1 101 ? 7.780 -7.484 0.406 1.00 89.31 101 LEU A C 1
ATOM 767 O O . LEU A 1 101 ? 8.787 -7.567 1.104 1.00 89.31 101 LEU A O 1
ATOM 771 N N . GLU A 1 102 ? 7.451 -8.377 -0.523 1.00 90.38 102 GLU A N 1
ATOM 772 C CA . GLU A 1 102 ? 8.215 -9.608 -0.777 1.00 90.38 102 GLU A CA 1
ATOM 773 C C . GLU A 1 102 ? 8.891 -9.610 -2.149 1.00 90.38 102 GLU A C 1
ATOM 775 O O . GLU A 1 102 ? 9.983 -10.144 -2.303 1.00 90.38 102 GLU A O 1
ATOM 780 N N . ARG A 1 103 ? 8.236 -9.032 -3.160 1.00 92.56 103 ARG A N 1
ATOM 781 C CA . ARG A 1 103 ? 8.735 -8.953 -4.536 1.00 92.56 103 ARG A CA 1
ATOM 782 C C . ARG A 1 103 ? 8.018 -7.862 -5.315 1.00 92.56 103 ARG A C 1
ATOM 784 O O . ARG A 1 103 ? 6.933 -7.431 -4.921 1.00 92.56 103 ARG A O 1
ATOM 791 N N . PHE A 1 104 ? 8.568 -7.504 -6.468 1.00 93.19 104 PHE A N 1
ATOM 792 C CA . PHE A 1 104 ? 7.838 -6.762 -7.495 1.00 93.19 104 PHE A CA 1
ATOM 793 C C . PHE A 1 104 ? 7.465 -7.687 -8.652 1.00 93.19 104 PHE A C 1
ATOM 795 O O . PHE A 1 104 ? 8.188 -8.624 -8.978 1.00 93.19 104 PHE A O 1
ATOM 802 N N . ALA A 1 105 ? 6.329 -7.411 -9.288 1.00 92.31 105 ALA A N 1
ATOM 803 C CA . ALA A 1 105 ? 5.859 -8.148 -10.454 1.00 92.31 105 ALA A CA 1
ATOM 804 C C . ALA A 1 105 ? 5.547 -7.183 -11.607 1.00 92.31 105 ALA A C 1
ATOM 806 O O . ALA A 1 105 ? 5.197 -6.024 -11.360 1.00 92.31 105 ALA A O 1
ATOM 807 N N . PRO A 1 106 ? 5.665 -7.623 -12.872 1.00 92.25 106 PRO A N 1
ATOM 808 C CA . PRO A 1 106 ? 5.187 -6.840 -14.000 1.00 92.25 106 PRO A CA 1
ATOM 809 C C . PRO A 1 106 ? 3.681 -6.604 -13.876 1.00 92.25 106 PRO A C 1
ATOM 811 O O . PRO A 1 106 ? 2.929 -7.534 -13.592 1.00 92.25 106 PRO A O 1
ATOM 814 N N . VAL A 1 107 ? 3.242 -5.376 -14.139 1.00 90.50 107 VAL A N 1
ATOM 815 C CA . VAL A 1 107 ? 1.821 -5.025 -14.165 1.00 90.50 107 VAL A CA 1
ATOM 816 C C . VAL A 1 107 ? 1.429 -4.414 -15.505 1.00 90.50 107 VAL A C 1
ATOM 818 O O . VAL A 1 107 ? 2.233 -3.742 -16.154 1.00 90.50 107 VAL A O 1
ATOM 821 N N . THR A 1 108 ? 0.188 -4.656 -15.914 1.00 87.62 108 THR A N 1
ATOM 822 C CA . THR A 1 108 ? -0.493 -3.989 -17.022 1.00 87.62 108 THR A CA 1
ATOM 823 C C . THR A 1 108 ? -1.643 -3.156 -16.459 1.00 87.62 108 THR A C 1
ATOM 825 O O . THR A 1 108 ? -2.042 -3.335 -15.306 1.00 87.62 108 THR A O 1
ATOM 828 N N . TYR A 1 109 ? -2.199 -2.260 -17.275 1.00 84.31 109 TYR A N 1
ATOM 829 C CA . TYR A 1 109 ? -3.405 -1.515 -16.903 1.00 84.31 109 TYR A CA 1
ATOM 830 C C . TYR A 1 109 ? -4.591 -2.439 -16.585 1.00 84.31 109 TYR A C 1
ATOM 832 O O . TYR A 1 109 ? -5.391 -2.123 -15.712 1.00 84.31 109 TYR A O 1
ATOM 840 N N . GLU A 1 110 ? -4.673 -3.610 -17.222 1.00 85.12 110 GLU A N 1
ATOM 841 C CA . GLU A 1 110 ? -5.752 -4.582 -17.001 1.00 85.12 110 GLU A CA 1
ATOM 842 C C . GLU A 1 110 ? -5.813 -5.090 -15.558 1.00 85.12 110 GLU A C 1
ATOM 844 O O . GLU A 1 110 ? -6.906 -5.318 -15.043 1.00 85.12 110 GLU A O 1
ATOM 849 N N . HIS A 1 111 ? -4.668 -5.200 -14.874 1.00 84.56 111 HIS A N 1
ATOM 850 C CA . HIS A 1 111 ? -4.644 -5.589 -13.462 1.00 84.56 111 HIS A CA 1
ATOM 851 C C . HIS A 1 111 ? -5.358 -4.577 -12.554 1.00 84.56 111 HIS A C 1
ATOM 853 O O . HIS A 1 111 ? -5.856 -4.968 -11.505 1.00 8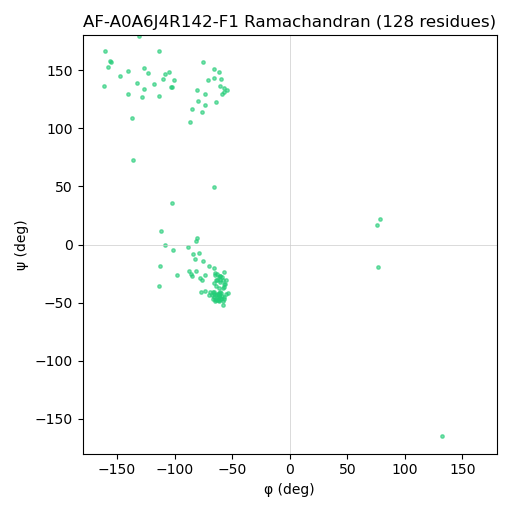4.56 111 HIS A O 1
ATOM 859 N N . TYR A 1 112 ? -5.441 -3.309 -12.971 1.00 83.62 112 TYR A N 1
ATOM 860 C CA . TYR A 1 112 ? -6.078 -2.207 -12.239 1.00 83.62 112 TYR A CA 1
ATOM 861 C C . TYR A 1 112 ? -7.479 -1.857 -12.768 1.00 83.62 112 TYR A C 1
ATOM 863 O O . TYR A 1 112 ? -8.196 -1.068 -12.157 1.00 83.62 112 TYR A O 1
ATOM 871 N N . ALA A 1 113 ? -7.927 -2.490 -13.857 1.00 83.31 113 ALA A N 1
ATOM 872 C CA . ALA A 1 113 ? -9.263 -2.277 -14.414 1.00 83.31 113 ALA A CA 1
ATOM 873 C C . ALA A 1 113 ? -10.423 -2.535 -13.421 1.00 83.31 113 ALA A C 1
ATOM 875 O O . ALA A 1 113 ? -11.435 -1.838 -13.520 1.00 83.31 113 ALA A O 1
ATOM 876 N N . PRO A 1 114 ? -10.344 -3.491 -12.465 1.00 81.94 114 PRO A N 1
ATOM 877 C CA . PRO A 1 114 ? -11.383 -3.643 -11.445 1.00 81.94 114 PRO A CA 1
ATOM 878 C C . PRO A 1 114 ? -11.562 -2.407 -10.551 1.00 81.94 114 PRO A C 1
ATOM 880 O O . PRO A 1 114 ? -12.697 -2.071 -10.226 1.00 81.94 114 PRO A O 1
ATOM 883 N N . GLU A 1 115 ? -10.478 -1.713 -10.191 1.00 78.62 115 GLU A N 1
ATOM 884 C CA . GLU A 1 115 ? -10.548 -0.485 -9.385 1.00 78.62 115 GLU A CA 1
ATOM 885 C C . GLU A 1 115 ? -11.215 0.641 -10.164 1.00 78.62 115 GLU A C 1
ATOM 887 O O . GLU A 1 115 ? -12.088 1.326 -9.642 1.00 78.62 115 GLU A O 1
ATOM 892 N N . GLU A 1 116 ? -10.856 0.793 -11.441 1.00 77.62 116 GLU A N 1
ATOM 893 C CA . GLU A 1 116 ? -11.483 1.783 -12.313 1.00 77.62 116 GLU A CA 1
ATOM 894 C C . GLU A 1 116 ? -12.990 1.522 -12.462 1.00 77.62 116 GLU A C 1
ATOM 896 O O . GLU A 1 116 ? -13.789 2.456 -12.414 1.00 77.62 116 GLU A O 1
ATOM 901 N N . ARG A 1 117 ? -13.401 0.253 -12.602 1.00 80.06 117 ARG A N 1
ATOM 902 C CA . ARG A 1 117 ? -14.824 -0.116 -12.649 1.00 80.06 117 ARG A CA 1
ATOM 903 C C . ARG A 1 117 ? -15.547 0.239 -11.352 1.00 80.06 117 ARG A C 1
ATOM 905 O O . ARG A 1 117 ? -16.586 0.888 -11.424 1.00 80.06 117 ARG A O 1
ATOM 912 N N . ALA A 1 118 ? -14.977 -0.122 -10.203 1.00 78.94 118 ALA A N 1
ATOM 913 C CA . ALA A 1 118 ? -15.557 0.185 -8.899 1.00 78.94 118 ALA A CA 1
ATOM 914 C C . ALA A 1 118 ? -15.679 1.702 -8.668 1.00 78.94 118 ALA A C 1
ATOM 916 O O . ALA A 1 118 ? -16.720 2.175 -8.221 1.00 78.94 118 ALA A O 1
ATOM 917 N N . LEU A 1 119 ? -14.659 2.485 -9.039 1.00 77.06 119 LEU A N 1
ATOM 918 C CA . LEU A 1 119 ? -14.707 3.949 -8.960 1.00 77.06 119 LEU A CA 1
ATOM 919 C C . LEU A 1 119 ? -15.809 4.527 -9.850 1.00 77.06 119 LEU A C 1
ATOM 921 O O . LEU A 1 119 ? -16.593 5.343 -9.380 1.00 77.06 119 LEU A O 1
ATOM 925 N N . ARG A 1 120 ? -15.934 4.058 -11.096 1.00 79.06 120 ARG A N 1
ATOM 926 C CA . ARG A 1 120 ? -16.998 4.497 -12.015 1.00 79.06 120 ARG A CA 1
ATOM 927 C C . ARG A 1 120 ? -18.397 4.117 -11.527 1.00 79.06 120 ARG A C 1
ATOM 929 O O . ARG A 1 120 ? -19.353 4.845 -11.773 1.00 79.06 120 ARG A O 1
ATOM 936 N N . GLU A 1 121 ? -18.550 2.959 -10.890 1.00 78.88 121 GLU A N 1
ATOM 937 C CA . GLU A 1 121 ? -19.809 2.546 -10.258 1.00 78.88 121 GLU A CA 1
ATOM 938 C C . GLU A 1 121 ? -20.166 3.458 -9.081 1.00 78.88 121 GLU A C 1
ATOM 940 O O . GLU A 1 121 ? -21.292 3.949 -9.028 1.00 78.88 121 GLU A O 1
ATOM 945 N N . CYS A 1 122 ? -19.200 3.775 -8.215 1.00 72.81 122 CYS A N 1
ATOM 946 C CA . CYS A 1 122 ? -19.378 4.753 -7.142 1.00 72.81 122 CYS A CA 1
ATOM 947 C C . CYS A 1 122 ? -19.720 6.150 -7.681 1.00 72.81 122 CYS A C 1
ATOM 949 O O . CYS A 1 122 ? -20.652 6.780 -7.193 1.00 72.81 122 CYS A O 1
ATOM 951 N N . GLU A 1 123 ? -19.006 6.634 -8.699 1.00 75.56 123 GLU A N 1
ATOM 952 C CA . GLU A 1 123 ? -19.268 7.935 -9.328 1.00 75.56 123 GLU A CA 1
ATOM 953 C C . GLU A 1 123 ? -20.680 8.011 -9.917 1.00 75.56 123 GLU A C 1
ATOM 955 O O . GLU A 1 123 ? -21.355 9.021 -9.742 1.00 75.56 123 GLU A O 1
ATOM 960 N N . ARG A 1 124 ? -21.158 6.943 -10.570 1.00 71.12 124 ARG A N 1
ATOM 961 C CA . ARG A 1 124 ? -22.537 6.872 -11.082 1.00 71.12 124 ARG A CA 1
ATOM 962 C C . ARG A 1 124 ? -23.568 6.880 -9.960 1.00 71.12 124 ARG A C 1
ATOM 964 O O . ARG A 1 124 ? -24.494 7.680 -10.013 1.00 71.12 124 ARG A O 1
ATOM 971 N N . ALA A 1 125 ? -23.367 6.065 -8.926 1.00 67.50 125 ALA A N 1
ATOM 972 C CA . ALA A 1 125 ? -24.257 6.028 -7.768 1.00 67.50 125 ALA A CA 1
ATOM 973 C C . ALA A 1 125 ? -24.338 7.385 -7.040 1.00 67.50 125 ALA A C 1
ATOM 975 O O . ALA A 1 125 ? -25.374 7.720 -6.474 1.00 67.50 125 ALA A O 1
ATOM 976 N N . LEU A 1 126 ? -23.261 8.178 -7.069 1.00 63.69 126 LEU A N 1
ATOM 977 C CA . LEU A 1 126 ? -23.219 9.529 -6.501 1.00 63.69 126 LEU A CA 1
ATOM 978 C C . LEU A 1 126 ? -23.746 10.612 -7.463 1.00 63.69 126 LEU A C 1
ATOM 980 O O . LEU A 1 126 ? -24.206 11.654 -7.004 1.00 63.69 126 LEU A O 1
ATOM 984 N N . GLY A 1 127 ? -23.665 10.392 -8.779 1.00 52.59 127 GLY A N 1
ATOM 985 C CA . GLY A 1 127 ? -24.081 11.337 -9.821 1.00 52.59 127 GLY A CA 1
ATOM 986 C C . GLY A 1 127 ? -25.554 11.243 -10.233 1.00 52.59 127 GLY A C 1
ATOM 987 O O . GLY A 1 127 ? -26.105 12.225 -10.718 1.00 52.59 127 GLY A O 1
ATOM 988 N N . GLU A 1 128 ? -26.216 10.106 -10.010 1.00 46.72 128 GLU A N 1
ATOM 989 C CA . GLU A 1 128 ? -27.656 9.917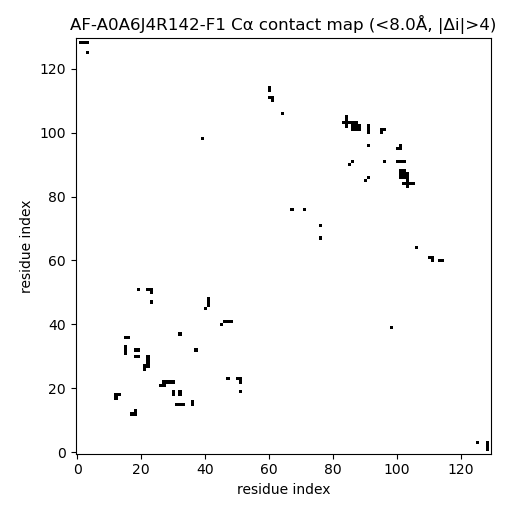 -10.273 1.00 46.72 128 GLU A CA 1
ATOM 990 C C . GLU A 1 128 ? -28.564 10.477 -9.152 1.00 46.72 128 GLU A C 1
ATOM 992 O O . GLU A 1 128 ? -29.783 10.328 -9.204 1.00 46.72 128 GLU A O 1
ATOM 997 N N . GLY A 1 129 ? -27.976 11.156 -8.158 1.00 47.44 129 GLY A N 1
ATOM 998 C CA . GLY A 1 129 ? -28.672 11.791 -7.033 1.00 47.44 129 GLY A CA 1
ATOM 999 C C . GLY A 1 129 ? -28.639 13.326 -7.002 1.00 47.44 129 GLY A C 1
ATOM 1000 O O . GLY A 1 129 ? -28.986 13.887 -5.963 1.00 47.44 129 GLY A O 1
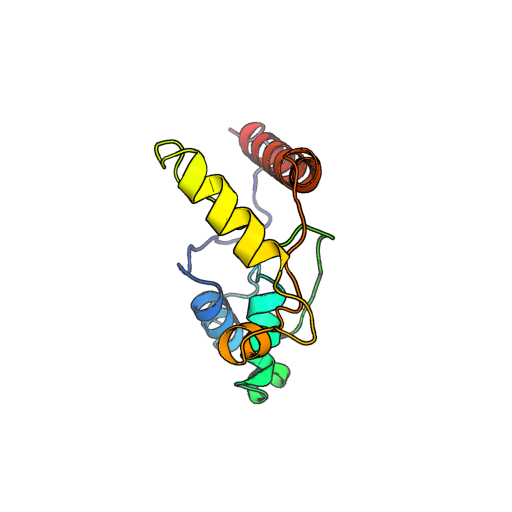ATOM 1001 N N . SER A 1 130 ? -28.209 14.008 -8.077 1.00 39.66 130 SER A N 1
ATOM 1002 C CA . SER A 1 130 ? -28.223 15.484 -8.166 1.00 39.66 130 SER A CA 1
ATOM 1003 C C . SER A 1 130 ? -29.395 16.044 -8.962 1.00 39.66 130 SER A C 1
ATOM 1005 O O . SER A 1 130 ? -29.834 15.407 -9.942 1.00 39.66 130 SER A O 1
#